Protein AF-A0ABD6W5D0-F1 (afdb_monomer_lite)

Organism: Rathayibacter rathayi (NCBI:txid33887)

Secondary structure (DSSP, 8-state):
-PPP----EE---TTTTT-TTT----SSSHHHHHHHHHHHHHHHHHHHHHHHHTT---EE-

InterPro domains:
  IPR011335 Restriction endonuclease type II-like [SSF52980] (9-61)

Structure (mmCIF, N/CA/C/O backbone):
data_AF-A0ABD6W5D0-F1
#
_entry.id   AF-A0ABD6W5D0-F1
#
loop_
_atom_site.group_PDB
_atom_site.id
_atom_site.type_symbol
_atom_site.label_atom_id
_atom_site.label_alt_id
_atom_site.label_comp_id
_atom_site.label_asym_id
_atom_site.label_entity_id
_atom_site.label_seq_id
_atom_site.pdbx_PDB_ins_code
_atom_site.Cartn_x
_atom_site.Cartn_y
_atom_site.Cartn_z
_atom_site.occupancy
_atom_site.B_iso_or_equiv
_atom_site.auth_seq_id
_atom_site.auth_comp_id
_atom_site.auth_asym_id
_atom_site.auth_atom_id
_atom_site.pdbx_PDB_model_num
ATOM 1 N N . MET A 1 1 ? -11.391 3.387 32.906 1.00 38.88 1 MET A N 1
ATOM 2 C CA . MET A 1 1 ? -10.358 3.709 31.900 1.00 38.88 1 MET A CA 1
ATOM 3 C C . MET A 1 1 ? -10.784 3.129 30.563 1.00 38.88 1 MET A C 1
ATOM 5 O O . MET A 1 1 ? -11.022 1.932 30.506 1.00 38.88 1 MET A O 1
ATOM 9 N N . GLY A 1 2 ? -10.936 3.951 29.524 1.00 56.91 2 GLY A N 1
ATOM 10 C CA . GLY A 1 2 ? -11.143 3.459 28.160 1.00 56.91 2 GLY A CA 1
ATOM 11 C C . GLY A 1 2 ? -9.790 3.299 27.479 1.00 56.91 2 GLY A C 1
ATOM 12 O O . GLY A 1 2 ? -9.031 4.264 27.422 1.00 56.91 2 GLY A O 1
ATOM 13 N N . PHE A 1 3 ? -9.462 2.099 27.007 1.00 64.75 3 PHE A N 1
ATOM 14 C CA . PHE A 1 3 ? -8.277 1.907 26.178 1.00 64.75 3 PHE A CA 1
ATOM 15 C C . PHE A 1 3 ? -8.504 2.596 24.835 1.00 64.75 3 PHE A C 1
ATOM 17 O O . PHE A 1 3 ? -9.529 2.396 24.183 1.00 64.75 3 PHE A O 1
ATOM 24 N N . GLN A 1 4 ? -7.558 3.438 24.433 1.00 66.12 4 GLN A N 1
ATOM 25 C CA . GLN A 1 4 ? -7.591 4.044 23.114 1.00 66.12 4 GLN A CA 1
ATOM 26 C C . GLN A 1 4 ? -7.288 2.956 22.081 1.00 66.12 4 GLN A C 1
ATOM 28 O O . GLN A 1 4 ? -6.315 2.215 22.201 1.00 66.12 4 GLN A O 1
ATOM 33 N N . GLN A 1 5 ? -8.170 2.826 21.097 1.00 71.12 5 GLN A N 1
ATOM 34 C CA . GLN A 1 5 ? -8.107 1.773 20.088 1.00 71.12 5 GLN A CA 1
ATOM 35 C C . GLN A 1 5 ? -6.959 2.087 19.121 1.00 71.12 5 GLN A C 1
ATOM 37 O O . GLN A 1 5 ? -7.025 3.084 18.394 1.00 71.12 5 GLN A O 1
ATOM 42 N N . CYS A 1 6 ? -5.905 1.269 19.113 1.00 80.44 6 CYS A N 1
ATOM 43 C CA . CYS A 1 6 ? -4.845 1.375 18.112 1.00 80.44 6 CYS A CA 1
ATOM 44 C C . CYS A 1 6 ? -5.416 1.011 16.735 1.00 80.44 6 CYS A C 1
ATOM 46 O O . CYS A 1 6 ? -6.164 0.045 16.606 1.00 80.44 6 CYS A O 1
ATOM 48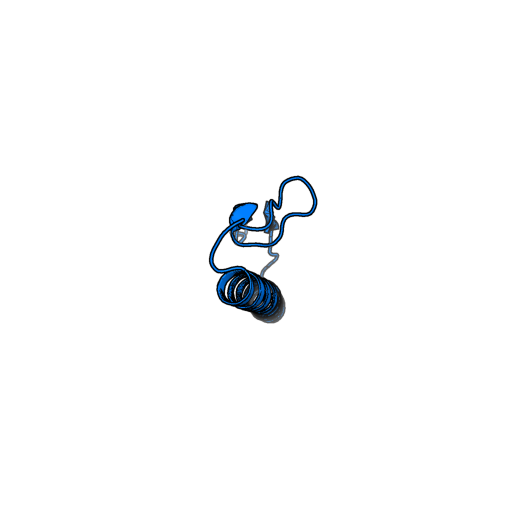 N N . ARG A 1 7 ? -5.084 1.793 15.705 1.00 86.44 7 ARG A N 1
ATOM 49 C CA . ARG A 1 7 ? -5.529 1.553 14.326 1.00 86.44 7 ARG A CA 1
ATOM 50 C C . ARG A 1 7 ? -4.318 1.326 13.426 1.00 86.44 7 ARG A C 1
ATOM 52 O O . ARG A 1 7 ? -3.380 2.119 13.518 1.00 86.44 7 ARG A O 1
ATOM 59 N N . PRO A 1 8 ? -4.325 0.299 12.561 1.00 90.31 8 PRO A N 1
ATOM 60 C CA . PRO A 1 8 ? -3.315 0.157 11.526 1.00 90.31 8 PRO A CA 1
ATOM 61 C C . PRO A 1 8 ? -3.380 1.356 10.579 1.00 90.31 8 PRO A C 1
ATOM 63 O O . PRO A 1 8 ? -4.446 1.675 10.047 1.00 90.31 8 PRO A O 1
ATOM 66 N N . VAL A 1 9 ? -2.237 2.011 10.389 1.00 92.38 9 VAL A N 1
ATOM 67 C CA . VAL A 1 9 ? -2.058 3.078 9.404 1.00 92.38 9 VAL A CA 1
ATOM 68 C C . VAL A 1 9 ? -1.064 2.580 8.367 1.00 92.38 9 VAL A C 1
ATOM 70 O O . VAL A 1 9 ? 0.081 2.281 8.708 1.00 92.38 9 VAL A O 1
ATOM 73 N N . LEU A 1 10 ? -1.515 2.466 7.120 1.00 93.19 10 LEU A N 1
ATOM 74 C CA . LEU A 1 10 ? -0.698 2.069 5.976 1.00 93.19 10 LEU A CA 1
ATOM 75 C C . LEU A 1 10 ? -0.422 3.305 5.117 1.00 93.19 10 LEU A C 1
ATOM 77 O O . LEU A 1 10 ? -1.331 4.094 4.868 1.00 93.19 10 LEU A O 1
ATOM 81 N N . ILE A 1 11 ? 0.835 3.486 4.716 1.00 92.06 11 ILE A N 1
ATOM 82 C CA . ILE A 1 11 ? 1.274 4.612 3.885 1.00 92.06 11 ILE A CA 1
ATOM 83 C C . ILE A 1 11 ? 1.679 4.059 2.520 1.00 92.06 11 ILE A C 1
ATOM 85 O O . ILE A 1 11 ? 2.728 3.423 2.382 1.00 92.06 11 ILE A O 1
ATOM 89 N N . ASP A 1 12 ? 0.841 4.309 1.525 1.00 90.88 12 ASP A N 1
ATOM 90 C CA . ASP A 1 12 ? 0.916 3.753 0.186 1.00 90.88 12 ASP A CA 1
ATOM 91 C C . ASP A 1 12 ? 1.706 4.687 -0.725 1.00 90.88 12 ASP A C 1
ATOM 93 O O . ASP A 1 12 ? 1.205 5.638 -1.326 1.00 90.88 12 ASP A O 1
ATOM 97 N N . GLY A 1 13 ? 2.998 4.398 -0.870 1.00 88.62 13 GLY A N 1
ATOM 98 C CA . GLY A 1 13 ? 3.841 5.143 -1.798 1.00 88.62 13 GLY A CA 1
ATOM 99 C C . GLY A 1 13 ? 3.301 5.072 -3.234 1.00 88.62 13 GLY A C 1
ATOM 100 O O . GLY A 1 13 ? 3.234 3.986 -3.814 1.00 88.62 13 GLY A O 1
ATOM 101 N N . CYS A 1 14 ? 3.003 6.230 -3.841 1.00 86.06 14 CYS A N 1
ATOM 102 C CA . CYS A 1 14 ? 2.316 6.329 -5.139 1.00 86.06 14 CYS A CA 1
ATOM 103 C C . CYS A 1 14 ? 2.929 5.490 -6.269 1.00 86.06 14 CYS A C 1
ATOM 105 O O . CYS A 1 14 ? 2.207 5.002 -7.133 1.00 86.06 14 CYS A O 1
ATOM 107 N N . TYR A 1 15 ? 4.256 5.340 -6.283 1.00 85.25 15 TYR A N 1
ATOM 108 C CA . TYR A 1 15 ? 4.955 4.556 -7.301 1.00 85.25 15 TYR A CA 1
ATOM 109 C C . TYR A 1 15 ? 4.695 3.050 -7.171 1.00 85.25 15 TYR A C 1
ATOM 111 O O . TYR A 1 15 ? 4.613 2.365 -8.182 1.00 85.25 15 TYR A O 1
ATOM 119 N N . TRP A 1 16 ? 4.573 2.530 -5.946 1.00 87.56 16 TRP A N 1
ATOM 120 C CA . TRP A 1 16 ? 4.506 1.091 -5.671 1.00 87.56 16 TRP A CA 1
ATOM 121 C C . TRP A 1 16 ? 3.079 0.542 -5.600 1.00 87.56 16 TRP A C 1
ATOM 123 O O . TRP A 1 16 ? 2.905 -0.663 -5.784 1.00 87.56 16 TRP A O 1
ATOM 133 N N . HIS A 1 17 ? 2.104 1.411 -5.328 1.00 87.50 17 HIS A N 1
ATOM 134 C CA . HIS A 1 17 ? 0.722 1.049 -4.990 1.00 87.50 17 HIS A CA 1
ATOM 135 C C . HIS A 1 17 ? -0.321 1.658 -5.943 1.00 87.50 17 HIS A C 1
ATOM 137 O O . HIS A 1 17 ? -1.484 1.783 -5.583 1.00 87.50 17 HIS A O 1
ATOM 143 N N . ASP A 1 18 ? 0.084 2.039 -7.161 1.00 80.38 18 ASP A N 1
ATOM 144 C CA . ASP A 1 18 ? -0.835 2.497 -8.220 1.00 80.38 18 ASP A CA 1
ATOM 145 C C . ASP A 1 18 ? -1.741 3.669 -7.790 1.00 80.38 18 ASP A C 1
ATOM 147 O O . ASP A 1 18 ? -2.958 3.659 -7.976 1.00 80.38 18 ASP A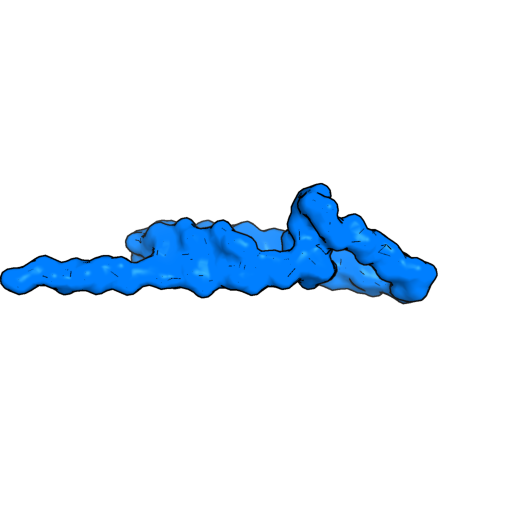 O 1
ATOM 151 N N . CYS A 1 19 ? -1.156 4.694 -7.157 1.00 80.75 19 CYS A N 1
ATOM 152 C CA . CYS A 1 19 ? -1.945 5.843 -6.715 1.00 80.75 19 CYS A CA 1
ATOM 153 C C . CYS A 1 19 ? -2.495 6.612 -7.933 1.00 80.75 19 CYS A C 1
ATOM 155 O O . CYS A 1 19 ? -1.708 7.006 -8.807 1.00 80.75 19 CYS A O 1
ATOM 157 N N . PRO A 1 20 ? -3.805 6.924 -7.960 1.00 72.69 20 PRO A N 1
ATOM 158 C CA . PRO A 1 20 ? -4.458 7.559 -9.104 1.00 72.69 20 PRO A CA 1
ATOM 159 C C . PRO A 1 20 ? -3.906 8.951 -9.447 1.00 72.69 20 PRO A C 1
ATOM 161 O O . PRO A 1 20 ? -4.051 9.404 -10.578 1.00 72.69 20 PRO A O 1
ATOM 164 N N . GLU A 1 21 ? -3.260 9.639 -8.502 1.00 67.94 21 GLU A N 1
ATOM 165 C CA . GLU A 1 21 ? -2.791 11.013 -8.706 1.00 67.94 21 GLU A CA 1
ATOM 166 C C . GLU A 1 21 ? -1.436 11.120 -9.420 1.00 67.94 21 GLU A C 1
ATOM 168 O O . GLU A 1 21 ? -1.168 12.119 -10.090 1.00 67.94 21 GLU A O 1
ATOM 173 N N . ARG A 1 22 ? -0.519 10.163 -9.207 1.00 67.25 22 ARG A N 1
ATOM 174 C CA . ARG A 1 22 ? 0.911 10.348 -9.550 1.00 67.25 22 ARG A CA 1
ATOM 175 C C . ARG A 1 22 ? 1.603 9.107 -10.097 1.00 67.25 22 ARG A C 1
ATOM 177 O O . ARG A 1 22 ? 2.832 9.114 -10.214 1.00 67.25 22 ARG A O 1
ATOM 184 N N . PHE A 1 23 ? 0.866 8.051 -10.436 1.00 69.19 23 PHE A N 1
ATOM 185 C CA . PHE A 1 23 ? 1.484 6.889 -11.056 1.00 69.19 23 PHE A CA 1
ATOM 186 C C . PHE A 1 23 ? 2.061 7.261 -12.431 1.00 69.19 23 PHE A C 1
ATOM 188 O O . PHE A 1 23 ? 1.354 7.693 -13.340 1.00 69.19 23 PHE A O 1
ATOM 195 N N . LYS A 1 24 ? 3.383 7.124 -12.575 1.00 75.62 24 LYS A N 1
ATOM 196 C CA . LYS A 1 24 ? 4.084 7.259 -13.854 1.00 75.62 24 LYS A CA 1
ATOM 197 C C . LYS A 1 24 ? 4.555 5.885 -14.272 1.00 75.62 24 LYS A C 1
ATOM 199 O O . LYS A 1 24 ? 5.389 5.292 -13.586 1.00 75.62 24 LYS A O 1
ATOM 204 N N . THR A 1 25 ? 4.064 5.405 -15.410 1.00 71.50 25 THR A N 1
ATOM 205 C CA . THR A 1 25 ? 4.505 4.114 -15.922 1.00 71.50 25 THR A CA 1
ATOM 206 C C . THR A 1 25 ? 6.009 4.157 -16.213 1.00 71.50 25 THR A C 1
ATOM 208 O O . THR A 1 25 ? 6.465 5.076 -16.905 1.00 71.50 25 THR A O 1
ATOM 211 N N . PRO A 1 26 ? 6.795 3.191 -15.709 1.00 78.69 26 PRO A N 1
ATOM 212 C CA . PRO A 1 26 ? 8.224 3.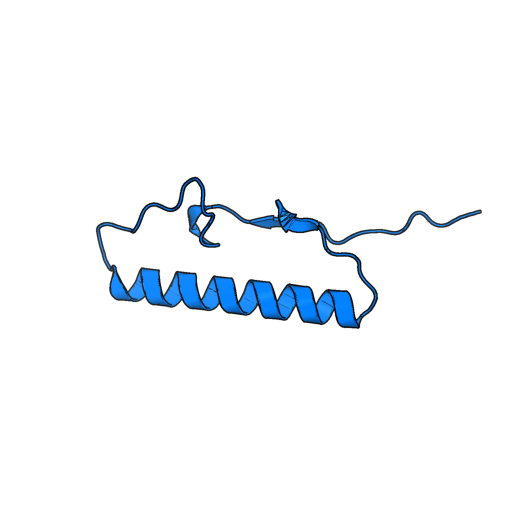127 -15.981 1.00 78.69 26 PRO A CA 1
ATOM 213 C C . PRO A 1 26 ? 8.505 3.054 -17.484 1.00 78.69 26 PRO A C 1
ATOM 215 O O . PRO A 1 26 ? 7.842 2.328 -18.226 1.00 78.69 26 PRO A O 1
ATOM 218 N N . SER A 1 27 ? 9.497 3.816 -17.942 1.00 81.88 27 SER A N 1
ATOM 219 C CA . SER A 1 27 ? 9.906 3.843 -19.351 1.00 81.88 27 SER A CA 1
ATOM 220 C C . SER A 1 27 ? 10.711 2.607 -19.762 1.00 81.88 27 SER A C 1
ATOM 222 O O . SER A 1 27 ? 10.785 2.293 -20.947 1.00 81.88 27 SER A O 1
ATOM 224 N N . THR A 1 28 ? 11.286 1.886 -18.798 1.00 89.69 28 THR A N 1
ATOM 225 C CA . THR A 1 28 ? 12.087 0.675 -19.003 1.00 89.69 28 THR A CA 1
ATOM 226 C C . THR A 1 28 ? 11.500 -0.502 -18.226 1.00 89.69 28 THR A C 1
ATOM 228 O O . THR A 1 28 ? 10.928 -0.318 -17.155 1.00 89.69 28 THR A O 1
ATOM 231 N N . ASN A 1 29 ? 11.654 -1.720 -18.761 1.00 89.94 29 ASN A N 1
ATOM 232 C CA . ASN A 1 29 ? 11.184 -2.971 -18.145 1.00 89.94 29 ASN A CA 1
ATOM 233 C C . ASN A 1 29 ? 9.678 -2.969 -17.795 1.00 89.94 29 ASN A C 1
ATOM 235 O O . ASN A 1 29 ? 9.270 -3.377 -16.707 1.00 89.94 29 ASN A O 1
ATOM 239 N N . ARG A 1 30 ? 8.864 -2.442 -18.716 1.00 87.25 30 ARG A N 1
ATOM 240 C CA . ARG A 1 30 ? 7.435 -2.165 -18.526 1.00 87.25 30 ARG A CA 1
ATOM 241 C C . ARG A 1 30 ? 6.652 -3.380 -18.036 1.00 87.25 30 ARG A C 1
ATOM 243 O O . ARG A 1 30 ? 6.033 -3.286 -16.985 1.00 87.25 30 ARG A O 1
ATOM 250 N N . ASP A 1 31 ? 6.755 -4.511 -18.726 1.00 90.19 31 ASP A N 1
ATOM 251 C CA . ASP A 1 31 ? 5.983 -5.721 -18.411 1.00 90.19 31 ASP A CA 1
ATOM 252 C C . ASP A 1 31 ? 6.263 -6.229 -16.989 1.00 90.19 31 ASP A C 1
ATOM 254 O O . ASP A 1 31 ? 5.353 -6.614 -16.250 1.00 90.19 31 ASP A O 1
ATOM 258 N N . TYR A 1 32 ? 7.530 -6.171 -16.562 1.00 91.50 32 TYR A N 1
ATOM 259 C CA . TYR A 1 32 ? 7.912 -6.502 -15.191 1.00 91.50 32 TYR A CA 1
ATOM 260 C C . TYR A 1 32 ? 7.236 -5.567 -14.187 1.00 91.50 32 TYR A C 1
ATOM 262 O O . TYR A 1 32 ? 6.702 -6.027 -13.172 1.00 91.50 32 TYR A O 1
ATOM 270 N N . TRP A 1 33 ? 7.279 -4.260 -14.453 1.00 90.50 33 TRP A N 1
ATOM 271 C CA . TRP A 1 33 ? 6.741 -3.249 -13.555 1.00 90.50 33 TRP A CA 1
ATOM 272 C C . TRP A 1 33 ? 5.222 -3.287 -13.486 1.00 90.50 33 TRP A C 1
ATOM 274 O O . TRP A 1 33 ? 4.689 -3.314 -12.384 1.00 90.50 33 TRP A O 1
ATOM 284 N N . GLU A 1 34 ? 4.528 -3.377 -14.613 1.00 88.69 34 GLU A N 1
ATOM 285 C CA . GLU A 1 34 ? 3.070 -3.511 -14.652 1.00 88.69 34 GLU A CA 1
ATOM 286 C C . GLU A 1 34 ? 2.620 -4.762 -13.887 1.00 88.69 34 GLU A C 1
ATOM 288 O O . GLU A 1 34 ? 1.766 -4.679 -13.001 1.00 88.69 34 GLU A O 1
ATOM 293 N N . GLY A 1 35 ? 3.288 -5.900 -14.106 1.00 92.56 35 GLY A N 1
ATOM 294 C CA . GLY A 1 35 ? 3.016 -7.116 -13.343 1.00 92.56 35 GLY A CA 1
ATOM 295 C C . GLY A 1 35 ? 3.307 -6.968 -11.845 1.00 92.56 35 GLY A C 1
ATOM 296 O O . GLY A 1 35 ? 2.567 -7.488 -11.009 1.00 92.56 35 GLY A O 1
ATOM 297 N N . LYS A 1 36 ? 4.384 -6.268 -11.470 1.00 92.81 36 LYS A N 1
ATOM 298 C CA . LYS A 1 36 ? 4.742 -6.038 -10.063 1.00 92.81 36 LYS A CA 1
ATOM 299 C C . LYS A 1 36 ? 3.745 -5.127 -9.354 1.00 92.81 36 LYS A C 1
ATOM 301 O O . LYS A 1 36 ? 3.334 -5.457 -8.245 1.00 92.81 36 LYS A O 1
ATOM 306 N N . ILE A 1 37 ? 3.359 -4.024 -9.985 1.00 92.75 37 ILE A N 1
ATOM 307 C CA . ILE A 1 37 ? 2.396 -3.069 -9.432 1.00 92.75 37 ILE A CA 1
ATOM 308 C C . ILE A 1 37 ? 1.022 -3.724 -9.288 1.00 92.75 37 ILE A C 1
ATOM 310 O O . ILE A 1 37 ? 0.421 -3.631 -8.220 1.00 92.75 37 ILE A O 1
ATOM 314 N N . GLY A 1 38 ? 0.583 -4.504 -10.282 1.00 92.25 38 GLY A N 1
ATOM 315 C CA . GLY A 1 38 ? -0.648 -5.290 -10.176 1.00 92.25 38 GLY A CA 1
ATOM 316 C C . GLY A 1 38 ? -0.643 -6.246 -8.976 1.00 92.25 38 GLY A C 1
ATOM 317 O O . GLY A 1 38 ? -1.610 -6.295 -8.219 1.00 92.25 38 GLY A O 1
ATOM 318 N N . ARG A 1 39 ? 0.470 -6.955 -8.732 1.00 95.31 39 ARG A N 1
ATOM 319 C CA . ARG A 1 39 ? 0.607 -7.828 -7.548 1.00 95.31 39 ARG A CA 1
ATOM 320 C C . ARG A 1 39 ? 0.603 -7.061 -6.227 1.00 95.31 39 ARG A C 1
ATOM 322 O O . ARG A 1 39 ? 0.065 -7.569 -5.249 1.00 95.31 39 ARG A O 1
ATOM 329 N N . ASN A 1 40 ? 1.203 -5.874 -6.180 1.00 95.00 40 ASN A N 1
ATOM 330 C CA . ASN A 1 40 ? 1.164 -5.038 -4.981 1.00 95.00 40 ASN A CA 1
ATOM 331 C C . ASN A 1 40 ? -0.271 -4.615 -4.659 1.00 95.00 40 ASN A C 1
ATOM 333 O O . ASN A 1 40 ? -0.705 -4.810 -3.529 1.00 95.00 40 ASN A O 1
ATOM 337 N N . ARG A 1 41 ? -1.031 -4.171 -5.666 1.00 92.25 41 A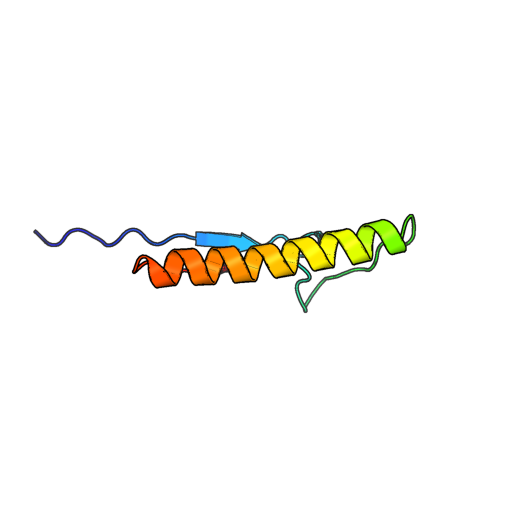RG A N 1
ATOM 338 C CA . ARG A 1 41 ? -2.441 -3.799 -5.505 1.00 92.25 41 ARG A CA 1
ATOM 339 C C . ARG A 1 41 ? -3.305 -4.958 -5.003 1.00 92.25 41 ARG A C 1
ATOM 341 O O . ARG A 1 41 ? -4.146 -4.757 -4.135 1.00 92.25 41 ARG A O 1
ATOM 348 N N . LEU A 1 42 ? -3.095 -6.171 -5.520 1.00 96.12 42 LEU A N 1
ATOM 349 C CA . LEU A 1 42 ? -3.794 -7.360 -5.016 1.00 96.12 42 LEU A CA 1
ATOM 350 C C . LEU A 1 42 ? -3.458 -7.619 -3.542 1.00 96.12 42 LEU A C 1
ATOM 352 O O . LEU A 1 42 ? -4.360 -7.778 -2.726 1.00 96.12 42 LEU A O 1
ATOM 356 N N . ARG A 1 43 ? -2.172 -7.552 -3.179 1.00 95.81 43 ARG A N 1
ATOM 357 C CA . ARG A 1 43 ? -1.736 -7.688 -1.784 1.00 95.81 43 ARG A CA 1
ATOM 358 C C . ARG A 1 43 ? -2.329 -6.603 -0.875 1.00 95.81 43 ARG A C 1
ATOM 360 O O . ARG A 1 43 ? -2.606 -6.885 0.290 1.00 95.81 43 ARG A O 1
ATOM 367 N N . ASP A 1 44 ? -2.513 -5.379 -1.364 1.00 95.25 44 ASP A N 1
ATOM 368 C CA . ASP A 1 44 ? -3.124 -4.295 -0.588 1.00 95.25 44 ASP A CA 1
ATOM 369 C C . ASP A 1 44 ? -4.578 -4.594 -0.225 1.00 95.25 44 ASP A C 1
ATOM 371 O O . ASP A 1 44 ? -4.978 -4.359 0.920 1.00 95.25 44 ASP A O 1
ATOM 375 N N . ILE A 1 45 ? -5.335 -5.144 -1.179 1.00 95.12 45 ILE A N 1
ATOM 376 C CA . ILE A 1 45 ? -6.718 -5.590 -0.983 1.00 95.12 45 ILE A CA 1
ATOM 377 C C . ILE A 1 45 ? -6.737 -6.722 0.046 1.00 95.12 45 ILE A C 1
ATOM 379 O O . ILE A 1 45 ? -7.343 -6.557 1.102 1.00 95.12 45 ILE A O 1
ATOM 383 N N . GLU A 1 46 ? -5.962 -7.787 -0.187 1.00 97.62 46 GLU A N 1
ATOM 384 C CA . GLU A 1 46 ? -5.875 -8.949 0.711 1.00 97.62 46 GLU A CA 1
ATOM 385 C C . 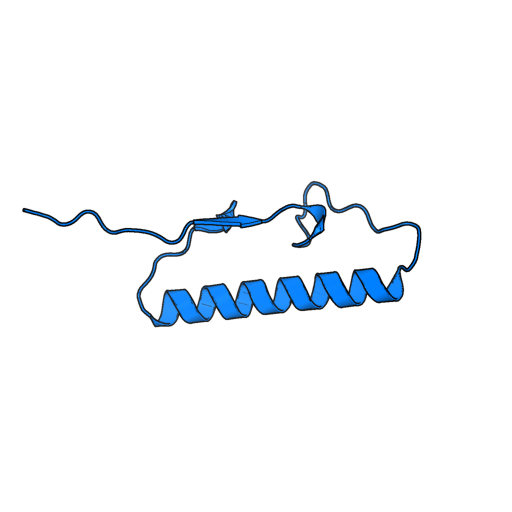GLU A 1 46 ? -5.501 -8.545 2.147 1.00 97.62 46 GLU A C 1
ATOM 387 O O . GLU A 1 46 ? -6.068 -9.038 3.119 1.00 97.62 46 GLU A O 1
ATOM 392 N N . THR A 1 47 ? -4.548 -7.622 2.307 1.00 96.44 47 THR A N 1
ATOM 393 C CA . THR A 1 47 ? -4.107 -7.160 3.633 1.00 96.44 47 THR A CA 1
ATOM 394 C C . THR A 1 47 ? -5.194 -6.353 4.337 1.00 96.44 47 THR A C 1
ATOM 396 O O . THR A 1 47 ? -5.351 -6.470 5.552 1.00 96.44 47 THR A O 1
ATOM 399 N N . THR A 1 48 ? -5.931 -5.529 3.590 1.00 96.12 48 THR A N 1
ATOM 400 C CA . THR A 1 48 ? -7.026 -4.721 4.137 1.00 96.12 48 THR A CA 1
ATOM 401 C C . THR A 1 48 ? -8.155 -5.623 4.614 1.00 96.12 48 THR A C 1
ATOM 403 O O . THR A 1 48 ? -8.512 -5.556 5.788 1.00 96.12 48 THR A O 1
ATOM 406 N N . GLU A 1 49 ? -8.626 -6.525 3.751 1.00 97.38 49 GLU A N 1
ATOM 407 C CA . GLU A 1 49 ? -9.682 -7.493 4.065 1.00 97.38 49 GLU A CA 1
ATOM 408 C C . GLU A 1 49 ? -9.321 -8.310 5.306 1.00 97.38 49 GLU A C 1
ATOM 410 O O . GLU A 1 49 ? -10.073 -8.367 6.274 1.00 97.38 49 GLU A O 1
ATOM 415 N N . LEU A 1 50 ? -8.102 -8.844 5.343 1.00 97.38 50 LEU A N 1
ATOM 416 C CA . LEU A 1 50 ? -7.630 -9.673 6.440 1.00 97.38 50 LEU A CA 1
ATOM 417 C C . LEU A 1 50 ? -7.539 -8.924 7.787 1.00 97.38 50 LEU A C 1
ATOM 419 O O . LEU A 1 50 ? -7.696 -9.521 8.859 1.00 97.38 50 LEU A O 1
ATOM 423 N N . LEU A 1 51 ? -7.217 -7.630 7.769 1.00 95.31 51 LEU A N 1
ATOM 424 C CA . LEU A 1 51 ? -7.205 -6.802 8.977 1.00 95.31 51 LEU A CA 1
ATOM 425 C C . LEU A 1 51 ? -8.631 -6.467 9.425 1.00 95.31 51 LEU A C 1
ATOM 427 O O . LEU A 1 51 ? -8.922 -6.537 10.621 1.00 95.31 51 LEU A O 1
ATOM 431 N N . GLU A 1 52 ? -9.518 -6.158 8.484 1.00 95.00 52 GLU A N 1
ATOM 432 C CA . GLU A 1 52 ? -10.925 -5.860 8.757 1.00 95.00 52 GLU A CA 1
ATOM 433 C C . GLU A 1 52 ? -11.682 -7.081 9.293 1.00 95.00 52 GLU A C 1
ATOM 435 O O . GLU A 1 52 ? -12.387 -6.966 10.297 1.00 95.00 52 GLU A O 1
ATOM 440 N N . GLU A 1 53 ? -11.447 -8.271 8.735 1.00 96.75 53 GLU A N 1
ATOM 441 C CA . GLU A 1 53 ? -11.969 -9.549 9.243 1.00 96.75 53 GLU A CA 1
ATOM 442 C C . GLU A 1 53 ? -11.553 -9.820 10.694 1.00 96.75 53 GLU A C 1
ATOM 444 O O . GLU A 1 53 ? -12.292 -10.426 11.470 1.00 96.75 53 GLU A O 1
ATOM 449 N N . ARG A 1 54 ? -10.374 -9.336 11.096 1.00 94.81 54 ARG A N 1
ATOM 450 C CA . ARG A 1 54 ? -9.872 -9.438 12.475 1.00 94.81 54 ARG A CA 1
ATOM 451 C C . ARG A 1 54 ? -10.377 -8.326 13.394 1.00 94.81 54 ARG A C 1
ATOM 453 O O . ARG A 1 54 ? -9.918 -8.228 14.531 1.00 94.81 54 ARG A O 1
ATOM 460 N N . GLY A 1 55 ? -11.307 -7.499 12.923 1.00 94.06 55 GLY A N 1
ATOM 461 C CA . GLY A 1 55 ? -11.930 -6.427 13.693 1.00 94.06 55 GLY A CA 1
ATOM 462 C C . GLY A 1 55 ? -11.112 -5.137 13.752 1.00 94.06 55 GLY A C 1
ATOM 463 O O . GLY A 1 55 ? -11.424 -4.260 14.561 1.00 94.06 55 GLY A O 1
ATOM 464 N N . TRP A 1 56 ? -10.075 -4.987 12.923 1.00 93.81 56 TRP A N 1
ATOM 465 C CA . TRP A 1 56 ? -9.327 -3.735 12.838 1.00 93.81 56 TRP A CA 1
ATOM 466 C C . TRP A 1 56 ? -9.988 -2.770 11.863 1.00 93.81 56 TRP A C 1
ATOM 468 O O . TRP A 1 56 ? -10.428 -3.145 10.784 1.00 93.81 56 TRP A O 1
ATOM 478 N N . ARG A 1 57 ? -9.976 -1.480 12.203 1.00 93.19 57 ARG A N 1
ATOM 479 C CA . ARG A 1 57 ? -10.309 -0.419 11.251 1.00 93.19 57 ARG A CA 1
ATOM 480 C C . ARG A 1 57 ? -9.033 0.086 10.588 1.00 93.19 57 ARG A C 1
ATOM 482 O O . ARG A 1 57 ? -8.256 0.788 11.240 1.00 93.19 57 ARG A O 1
ATOM 489 N N . VAL A 1 58 ? -8.841 -0.258 9.319 1.00 94.62 58 VAL A N 1
ATOM 490 C CA . VAL A 1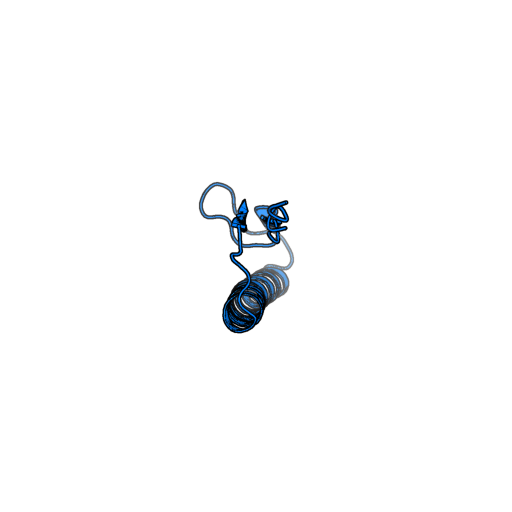 58 ? -7.670 0.135 8.526 1.00 94.62 58 VAL A CA 1
ATOM 491 C C . VAL A 1 58 ? -7.810 1.581 8.048 1.00 94.62 58 VAL A C 1
ATOM 493 O O . VAL A 1 58 ? -8.896 2.034 7.687 1.00 94.62 58 VAL A O 1
ATOM 496 N N . VAL A 1 59 ? -6.705 2.326 8.068 1.00 94.31 59 VAL A N 1
ATOM 497 C CA . VAL A 1 59 ? -6.597 3.655 7.453 1.00 94.31 59 VAL A CA 1
ATOM 498 C C . VAL A 1 59 ? -5.418 3.636 6.481 1.00 94.31 59 VAL A C 1
ATOM 500 O O . VAL A 1 59 ? -4.338 3.174 6.853 1.00 94.31 59 VAL A O 1
ATOM 503 N N . ARG A 1 60 ? -5.624 4.126 5.252 1.00 92.00 60 ARG A N 1
ATOM 504 C CA . ARG A 1 60 ? -4.605 4.174 4.190 1.00 92.00 60 ARG A CA 1
ATOM 505 C C . ARG A 1 60 ? -4.427 5.606 3.671 1.00 92.00 60 ARG A C 1
ATOM 507 O O . ARG A 1 60 ? -5.425 6.326 3.590 1.00 92.00 60 ARG A O 1
ATOM 514 N N . PHE A 1 61 ? -3.190 5.998 3.360 1.00 87.94 61 PHE A N 1
ATOM 515 C CA . PHE A 1 61 ? -2.801 7.328 2.860 1.00 87.94 61 PHE A CA 1
ATOM 516 C C . PHE A 1 61 ? -1.797 7.237 1.721 1.00 87.94 61 PHE A C 1
ATOM 518 O O . PHE A 1 61 ? -0.918 6.356 1.821 1.00 87.94 61 PHE A O 1
#

Sequence (61 aa):
MGFQQCRPVLIDGCYWHDCPERFKTPSTNRDYWEGKIGRNRLRDIETTELLEERGWRVVRF

pLDDT: mean 86.62, std 11.52, range [38.88, 97.62]

Radius of gyration: 15.07 Å; chains: 1; bounding box: 24×21×51 Å

Foldseek 3Di:
DDDDDDAAEAEDDCQQAVDVPDHDQDPPPRVVSVVRNVVSNVVVVVVCVVCVVVVHDYHYD